Protein AF-V5TWA6-F1 (afdb_monomer_lite)

Structure (mmCIF, N/CA/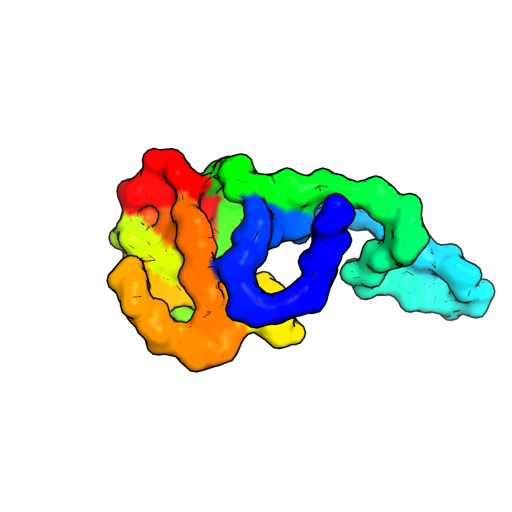C/O backbone):
data_AF-V5TWA6-F1
#
_entry.id   AF-V5TWA6-F1
#
loop_
_atom_site.group_PDB
_atom_site.id
_atom_site.type_symbol
_atom_site.label_atom_id
_atom_site.label_alt_id
_atom_site.label_comp_id
_atom_site.label_asym_id
_atom_site.label_entity_id
_atom_site.label_seq_id
_atom_site.pdbx_PDB_ins_code
_atom_site.Cartn_x
_atom_site.Cartn_y
_atom_site.Cartn_z
_atom_site.occupancy
_atom_site.B_iso_or_equiv
_atom_site.auth_seq_id
_atom_site.auth_comp_id
_atom_site.auth_asym_id
_atom_site.auth_atom_id
_atom_site.pdbx_PDB_model_num
ATOM 1 N N . MET A 1 1 ? 17.592 6.807 -2.568 1.00 56.91 1 MET A N 1
ATOM 2 C CA . MET A 1 1 ? 17.386 5.703 -3.528 1.00 56.91 1 MET A CA 1
ATOM 3 C C . MET A 1 1 ? 16.268 4.837 -2.976 1.00 56.91 1 MET A C 1
ATOM 5 O O . MET A 1 1 ? 16.376 4.457 -1.817 1.00 56.91 1 MET A O 1
ATOM 9 N N . ALA A 1 2 ? 15.192 4.590 -3.722 1.00 62.00 2 ALA A N 1
ATOM 10 C CA . ALA A 1 2 ? 14.160 3.642 -3.300 1.00 62.00 2 ALA A CA 1
ATOM 11 C C . ALA A 1 2 ? 14.579 2.227 -3.731 1.00 62.00 2 ALA A C 1
ATOM 13 O O . ALA A 1 2 ? 15.057 2.055 -4.850 1.00 62.00 2 ALA A O 1
ATOM 14 N N . THR A 1 3 ? 14.438 1.238 -2.848 1.00 76.12 3 THR A N 1
ATOM 15 C CA . THR A 1 3 ? 14.683 -0.180 -3.151 1.00 76.12 3 THR A CA 1
ATOM 16 C C . THR A 1 3 ? 13.363 -0.943 -3.086 1.00 76.12 3 THR A C 1
ATOM 18 O O . THR A 1 3 ? 12.530 -0.655 -2.228 1.00 76.12 3 THR A O 1
ATOM 21 N N . ASN A 1 4 ? 13.157 -1.895 -3.998 1.00 73.81 4 ASN A N 1
ATOM 22 C CA . ASN A 1 4 ? 12.002 -2.797 -3.985 1.00 73.81 4 ASN A CA 1
ATOM 23 C C . ASN A 1 4 ? 12.263 -4.073 -3.162 1.00 73.81 4 ASN A C 1
ATOM 25 O O . ASN A 1 4 ? 11.443 -4.986 -3.170 1.00 73.81 4 ASN A O 1
ATOM 29 N N . THR A 1 5 ? 13.397 -4.139 -2.461 1.00 79.88 5 THR A N 1
ATOM 30 C CA . THR A 1 5 ? 13.772 -5.243 -1.573 1.00 79.88 5 THR A CA 1
ATOM 31 C C . THR A 1 5 ? 13.931 -4.746 -0.140 1.00 79.88 5 THR A C 1
ATOM 33 O O . THR A 1 5 ? 14.440 -3.649 0.080 1.00 79.88 5 THR A O 1
ATOM 36 N N . GLY A 1 6 ? 13.558 -5.562 0.842 1.00 82.00 6 GLY A N 1
ATOM 37 C CA . GLY A 1 6 ? 13.711 -5.249 2.262 1.00 82.00 6 GLY A CA 1
ATOM 38 C C . GLY A 1 6 ? 12.665 -5.966 3.110 1.00 82.00 6 GLY A C 1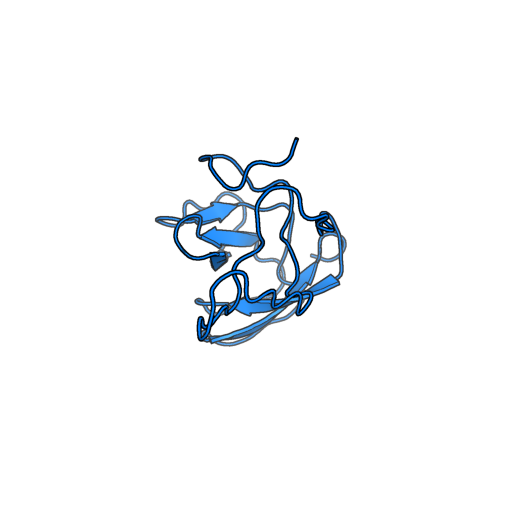
ATOM 39 O O . GLY A 1 6 ? 11.779 -6.624 2.575 1.00 82.00 6 GLY A O 1
ATOM 40 N N . THR A 1 7 ? 12.780 -5.850 4.433 1.00 84.25 7 THR A N 1
ATOM 41 C CA . THR A 1 7 ? 11.865 -6.486 5.405 1.00 84.25 7 THR A CA 1
ATOM 42 C C . THR A 1 7 ? 11.110 -5.481 6.280 1.00 84.25 7 THR A C 1
ATOM 44 O O . THR A 1 7 ? 10.251 -5.874 7.064 1.00 84.25 7 THR A O 1
ATOM 47 N N . GLY A 1 8 ? 11.433 -4.189 6.169 1.00 85.81 8 GLY A N 1
ATOM 48 C CA . GLY A 1 8 ? 10.795 -3.112 6.926 1.00 85.81 8 GLY A CA 1
ATOM 49 C C . GLY A 1 8 ? 9.480 -2.630 6.314 1.00 85.81 8 GLY A C 1
ATOM 50 O O . GLY A 1 8 ? 9.081 -3.058 5.230 1.00 85.81 8 GLY A O 1
ATOM 51 N N . ALA A 1 9 ? 8.822 -1.697 7.008 1.00 85.62 9 ALA A N 1
ATOM 52 C CA . ALA A 1 9 ? 7.627 -1.037 6.495 1.00 85.62 9 ALA A CA 1
ATOM 53 C C . ALA A 1 9 ? 7.952 -0.306 5.177 1.00 85.62 9 ALA A C 1
ATOM 55 O O . ALA A 1 9 ? 8.890 0.501 5.151 1.00 85.62 9 ALA A O 1
ATOM 56 N N . PRO A 1 10 ? 7.199 -0.556 4.089 1.00 87.50 10 PRO A N 1
ATOM 57 C CA . PRO A 1 10 ? 7.388 0.167 2.841 1.00 87.50 10 PRO A CA 1
ATOM 58 C C . PRO A 1 10 ? 7.222 1.673 3.052 1.00 87.50 10 PRO A C 1
ATOM 60 O O . PRO A 1 10 ? 6.282 2.116 3.711 1.00 87.50 10 PRO A O 1
ATOM 63 N N . SER A 1 11 ? 8.104 2.474 2.450 1.00 87.94 11 SER A N 1
ATOM 64 C CA . SER A 1 11 ? 7.977 3.940 2.483 1.00 87.94 11 SER A CA 1
ATOM 65 C C . SER A 1 11 ? 6.785 4.454 1.668 1.00 87.94 11 SER A C 1
ATOM 67 O O . SER A 1 11 ? 6.377 5.596 1.832 1.00 87.94 11 SER A O 1
ATOM 69 N N . GLY A 1 12 ? 6.244 3.630 0.775 1.00 88.25 12 GLY A N 1
ATOM 70 C CA . GLY A 1 12 ? 5.107 3.941 -0.077 1.00 88.25 12 GLY A CA 1
ATOM 71 C C . GLY A 1 12 ? 4.883 2.820 -1.083 1.00 88.25 12 GLY A C 1
ATOM 72 O O . GLY A 1 12 ? 5.528 1.772 -1.010 1.00 88.25 12 GLY A O 1
ATOM 73 N N . PHE A 1 13 ? 3.993 3.054 -2.037 1.00 88.50 13 PHE A N 1
ATOM 74 C CA . PHE A 1 13 ? 3.758 2.140 -3.151 1.00 88.50 13 PHE A CA 1
ATOM 75 C C . PHE A 1 13 ? 3.832 2.886 -4.480 1.00 88.50 13 PHE A C 1
ATOM 77 O O . PHE A 1 13 ? 3.700 4.108 -4.540 1.00 88.50 13 PHE A O 1
ATOM 84 N N . VAL A 1 14 ? 4.064 2.143 -5.554 1.00 87.31 14 VAL A N 1
ATOM 85 C CA . VAL A 1 14 ? 4.064 2.685 -6.913 1.00 87.31 14 VAL A CA 1
ATOM 86 C C . VAL A 1 14 ? 2.704 2.386 -7.524 1.00 87.31 14 VAL A C 1
ATOM 88 O O . VAL A 1 14 ? 2.233 1.249 -7.473 1.00 87.31 14 VAL A O 1
ATOM 91 N N . HIS A 1 15 ? 2.043 3.407 -8.071 1.00 84.94 15 HIS A N 1
ATOM 92 C CA . HIS A 1 15 ? 0.814 3.178 -8.824 1.00 84.94 15 HIS A CA 1
ATOM 93 C C . HIS A 1 15 ? 1.122 2.491 -10.156 1.00 84.94 15 HIS A C 1
ATOM 95 O O . HIS A 1 15 ? 2.256 2.490 -10.634 1.00 84.94 15 HIS A O 1
ATOM 101 N N . ARG A 1 16 ? 0.118 1.907 -10.801 1.00 78.19 16 ARG A N 1
ATOM 102 C CA . ARG A 1 16 ? 0.315 1.383 -12.153 1.00 78.19 16 ARG A CA 1
ATOM 103 C C . ARG A 1 16 ? 0.271 2.544 -13.151 1.00 78.19 16 ARG A C 1
ATOM 105 O O . ARG A 1 16 ? -0.814 2.972 -13.520 1.00 78.19 16 ARG A O 1
ATOM 112 N N . ASP A 1 17 ? 1.443 3.007 -13.590 1.00 72.06 17 ASP A N 1
ATOM 113 C CA . ASP A 1 17 ? 1.592 4.155 -14.509 1.00 72.06 17 ASP A CA 1
ATOM 114 C C . ASP A 1 17 ? 1.437 3.795 -16.002 1.00 72.06 17 ASP A C 1
ATOM 116 O O . ASP A 1 17 ? 1.420 4.661 -16.864 1.00 72.06 17 ASP A O 1
ATOM 120 N N . GLY A 1 18 ? 1.322 2.506 -16.346 1.00 67.06 18 GLY A N 1
ATOM 121 C CA . GLY A 1 18 ? 1.116 2.086 -17.741 1.00 67.06 18 GLY A CA 1
ATOM 122 C C . GLY A 1 18 ? 2.340 2.249 -18.656 1.00 67.06 18 GLY A C 1
ATOM 123 O O . GLY A 1 18 ? 2.198 2.180 -19.873 1.00 67.06 18 GLY A O 1
ATOM 124 N N . GLN A 1 19 ? 3.538 2.405 -18.089 1.00 64.50 19 GLN A N 1
ATOM 125 C CA . GLN A 1 19 ? 4.814 2.479 -18.812 1.00 64.50 19 GLN A CA 1
ATOM 126 C C . GLN A 1 19 ? 5.244 1.096 -19.333 1.00 64.50 19 GLN A C 1
ATOM 128 O O . GLN A 1 19 ? 6.216 0.504 -18.862 1.00 64.50 19 GLN A O 1
ATOM 133 N N . ALA A 1 20 ? 4.493 0.534 -20.280 1.00 63.91 20 ALA A N 1
ATOM 134 C CA . ALA A 1 20 ? 4.888 -0.693 -20.961 1.00 63.91 20 ALA A CA 1
ATOM 135 C C . ALA A 1 20 ? 5.973 -0.366 -21.996 1.00 63.91 20 ALA A C 1
ATOM 137 O O . ALA A 1 20 ? 5.696 0.203 -23.049 1.00 63.91 20 ALA A O 1
ATOM 138 N N . VAL A 1 21 ? 7.220 -0.729 -21.694 1.00 70.50 21 VAL A N 1
ATOM 139 C CA . VAL A 1 21 ? 8.337 -0.650 -22.643 1.00 70.50 21 VAL A CA 1
ATOM 140 C C . VAL A 1 21 ? 8.727 -2.067 -23.042 1.00 70.50 21 VAL A C 1
ATOM 142 O O . VAL A 1 21 ? 9.126 -2.865 -22.193 1.00 70.50 21 VAL A O 1
ATOM 145 N N . ILE A 1 22 ? 8.604 -2.372 -24.334 1.00 72.44 22 ILE A N 1
ATOM 146 C CA . ILE A 1 22 ? 9.099 -3.612 -24.937 1.00 72.44 22 ILE A CA 1
ATOM 147 C C . ILE A 1 22 ? 10.550 -3.360 -25.356 1.00 72.44 22 ILE A C 1
ATOM 149 O O . ILE A 1 22 ? 10.808 -2.580 -26.269 1.00 72.44 22 ILE A O 1
ATOM 153 N N . THR A 1 23 ? 11.500 -3.973 -24.653 1.00 74.19 23 THR A N 1
ATOM 154 C CA . THR A 1 23 ? 12.941 -3.821 -24.922 1.00 74.19 23 THR A CA 1
ATOM 155 C C . THR A 1 23 ? 13.501 -4.913 -25.835 1.00 74.19 23 THR A C 1
ATOM 157 O O . THR A 1 23 ? 14.596 -4.755 -26.363 1.00 74.19 23 THR A O 1
ATOM 160 N N . GLU A 1 24 ? 12.759 -6.004 -26.036 1.00 78.38 24 GLU A N 1
ATOM 161 C CA . GLU A 1 24 ? 13.154 -7.154 -26.856 1.00 78.38 24 GLU A CA 1
ATOM 162 C C . GLU A 1 24 ? 12.311 -7.240 -28.133 1.00 78.38 24 GLU A C 1
ATOM 164 O O . GLU A 1 24 ? 11.104 -6.993 -28.120 1.00 78.38 24 GLU A O 1
ATOM 169 N N . TRP A 1 25 ? 12.934 -7.617 -29.251 1.00 66.81 25 TRP A N 1
ATOM 170 C CA . TRP A 1 25 ? 12.227 -7.813 -30.516 1.00 66.81 25 TRP A CA 1
ATOM 171 C C . TRP A 1 25 ? 11.195 -8.945 -30.389 1.00 66.81 25 TRP A C 1
ATOM 173 O O . TRP A 1 25 ? 11.556 -10.062 -30.032 1.00 66.81 25 TRP A O 1
ATOM 183 N N . LEU A 1 26 ? 9.920 -8.648 -30.680 1.00 75.31 26 LEU A N 1
ATOM 184 C CA . LEU A 1 26 ? 8.761 -9.534 -30.446 1.00 75.31 26 LEU A CA 1
ATOM 185 C C . LEU A 1 26 ? 8.531 -9.929 -28.970 1.00 75.31 26 LEU A C 1
ATOM 187 O O . LEU A 1 26 ? 7.793 -10.874 -28.694 1.00 75.31 26 LEU A O 1
ATOM 191 N N . GLY A 1 27 ? 9.129 -9.207 -28.018 1.00 69.44 27 GLY A N 1
ATOM 192 C CA . GLY A 1 27 ? 8.907 -9.422 -26.590 1.00 69.44 27 GLY A CA 1
ATOM 193 C C . GLY A 1 27 ? 7.546 -8.909 -26.109 1.00 69.44 27 GLY A C 1
ATOM 194 O O . GLY A 1 27 ? 6.927 -8.038 -26.721 1.00 69.44 27 GLY A O 1
ATOM 195 N N . ALA A 1 28 ? 7.095 -9.417 -24.963 1.00 63.16 28 ALA A N 1
ATOM 196 C CA . ALA A 1 28 ? 5.953 -8.883 -24.227 1.00 63.16 28 ALA A CA 1
ATOM 197 C C . ALA A 1 28 ? 6.441 -8.327 -22.887 1.00 63.16 28 ALA A C 1
ATOM 199 O O . ALA A 1 28 ? 7.183 -8.988 -22.166 1.00 63.16 28 ALA A O 1
ATOM 200 N N . SER A 1 29 ? 6.007 -7.118 -22.539 1.00 60.78 29 SER A N 1
ATOM 201 C CA . SER A 1 29 ? 6.285 -6.510 -21.239 1.00 60.78 29 SER A CA 1
ATOM 202 C C . SER A 1 29 ? 4.962 -6.166 -20.575 1.00 60.78 29 SER A C 1
ATOM 204 O O . SER A 1 29 ? 4.129 -5.474 -21.160 1.00 60.78 29 SER A O 1
ATOM 206 N N . SER A 1 30 ? 4.745 -6.681 -19.368 1.00 62.38 30 SER A N 1
ATOM 207 C CA . SER A 1 30 ? 3.566 -6.375 -18.562 1.00 62.38 30 SER A CA 1
ATOM 208 C C . SER A 1 30 ? 4.004 -6.114 -17.127 1.00 62.38 30 SER A C 1
ATOM 210 O O . SER A 1 30 ? 4.660 -6.954 -16.519 1.00 62.38 30 SER A O 1
ATOM 212 N N . ASN A 1 31 ? 3.662 -4.934 -16.600 1.00 69.81 31 ASN A N 1
ATOM 213 C CA . ASN A 1 31 ? 3.903 -4.501 -15.215 1.00 69.81 31 ASN A CA 1
ATOM 214 C C . ASN A 1 31 ? 5.368 -4.507 -14.709 1.00 69.81 31 ASN A C 1
ATOM 216 O O . ASN A 1 31 ? 5.580 -4.345 -13.508 1.00 69.81 31 ASN A O 1
ATOM 220 N N . VAL A 1 32 ? 6.382 -4.628 -15.576 1.00 76.12 32 VAL A N 1
ATOM 221 C CA . VAL A 1 32 ? 7.798 -4.510 -15.176 1.00 76.12 32 VAL A CA 1
ATOM 222 C C . VAL A 1 32 ? 8.310 -3.098 -15.444 1.00 76.12 32 VAL A C 1
ATOM 224 O O . VAL A 1 32 ? 8.376 -2.654 -16.590 1.00 76.12 32 VAL A O 1
ATOM 227 N N . ILE A 1 33 ? 8.716 -2.404 -14.381 1.00 77.62 33 ILE A N 1
ATOM 228 C CA . ILE A 1 33 ? 9.403 -1.115 -14.475 1.00 77.62 33 ILE A CA 1
ATOM 229 C C . ILE A 1 33 ? 10.893 -1.387 -14.693 1.00 77.62 33 ILE A C 1
ATOM 231 O O . ILE A 1 33 ? 11.542 -2.028 -13.868 1.00 77.62 33 ILE A O 1
ATOM 235 N N . GLN A 1 34 ? 11.428 -0.910 -15.816 1.00 77.81 34 GLN A N 1
ATOM 236 C CA . GLN A 1 34 ? 12.835 -1.095 -16.171 1.00 77.81 34 GLN A CA 1
ATOM 237 C C . GLN A 1 34 ? 13.759 -0.294 -15.244 1.00 77.81 34 GLN A C 1
ATOM 239 O O . GLN A 1 34 ? 13.408 0.794 -14.778 1.00 77.81 34 GLN A O 1
ATOM 244 N N . VAL A 1 35 ? 14.972 -0.804 -15.016 1.00 77.31 35 VAL A N 1
ATOM 245 C CA . VAL A 1 35 ? 15.996 -0.097 -14.233 1.00 77.31 35 VAL A CA 1
ATOM 246 C C . VAL A 1 35 ? 16.289 1.270 -14.858 1.00 77.31 35 VAL A C 1
ATOM 248 O O . VAL A 1 35 ? 16.413 1.403 -16.074 1.00 77.31 35 VAL A O 1
ATOM 251 N N . GLY A 1 36 ? 16.399 2.295 -14.011 1.00 78.62 36 GLY A N 1
ATOM 252 C CA . GLY A 1 36 ? 16.701 3.664 -14.435 1.00 78.62 36 GLY A CA 1
ATOM 253 C C . GLY A 1 36 ? 15.503 4.451 -14.971 1.00 78.62 36 GLY A C 1
ATOM 254 O O . GLY A 1 36 ? 15.695 5.580 -15.410 1.00 78.62 36 GLY A O 1
ATOM 255 N N . ARG A 1 37 ? 14.285 3.894 -14.936 1.00 77.81 37 ARG A N 1
ATOM 256 C CA . ARG A 1 37 ? 13.052 4.656 -15.182 1.00 77.81 37 ARG A CA 1
ATOM 257 C C . ARG A 1 37 ? 12.642 5.450 -13.949 1.00 77.81 37 ARG A C 1
ATOM 259 O O . ARG A 1 37 ? 12.758 4.966 -12.821 1.00 77.81 37 ARG A O 1
ATOM 266 N N . GLU A 1 38 ? 12.135 6.653 -14.175 1.00 81.19 38 GLU A N 1
ATOM 267 C CA . GLU A 1 38 ? 11.486 7.442 -13.142 1.00 81.19 38 GLU A CA 1
ATOM 268 C C . GLU A 1 38 ? 10.219 6.751 -12.620 1.00 81.19 38 GLU A C 1
ATOM 270 O O . GLU A 1 38 ? 9.461 6.131 -13.365 1.00 81.19 38 GLU A O 1
ATOM 275 N N . VAL A 1 39 ? 9.995 6.857 -11.309 1.00 80.94 39 VAL A N 1
ATOM 276 C CA . VAL A 1 39 ? 8.783 6.373 -10.645 1.00 80.94 39 VAL A CA 1
ATOM 277 C C . VAL A 1 39 ? 8.319 7.396 -9.622 1.00 80.94 39 VAL A C 1
ATOM 279 O O . VAL A 1 39 ? 9.127 7.985 -8.900 1.00 80.94 39 VAL A O 1
ATOM 282 N N . THR A 1 40 ? 7.008 7.588 -9.528 1.00 85.62 40 THR A N 1
ATOM 283 C CA . THR A 1 40 ? 6.400 8.368 -8.449 1.00 85.62 40 THR A CA 1
ATOM 284 C C . THR A 1 40 ? 6.009 7.436 -7.312 1.00 85.62 40 THR A C 1
ATOM 286 O O . THR A 1 40 ? 5.253 6.483 -7.501 1.00 85.62 40 THR A O 1
ATOM 289 N N . LEU A 1 41 ? 6.533 7.715 -6.119 1.00 87.62 41 LEU A N 1
ATOM 290 C CA . LEU A 1 41 ? 6.202 6.977 -4.907 1.00 87.62 41 LEU A CA 1
ATOM 291 C C . LEU A 1 41 ? 5.005 7.634 -4.207 1.00 87.62 41 LEU A C 1
ATOM 293 O O . LEU A 1 41 ? 5.072 8.800 -3.816 1.00 87.62 41 LEU A O 1
ATOM 297 N N . MET A 1 42 ? 3.941 6.868 -3.991 1.00 89.56 42 MET A N 1
ATOM 298 C CA . MET A 1 42 ? 2.775 7.291 -3.220 1.00 89.56 42 MET A CA 1
ATOM 299 C C . MET A 1 42 ? 3.018 7.014 -1.734 1.00 89.56 42 MET A C 1
ATOM 301 O O . MET A 1 42 ? 2.947 5.869 -1.286 1.00 89.56 42 MET A O 1
ATOM 305 N N . VAL A 1 43 ? 3.347 8.066 -0.980 1.00 90.38 43 VAL A N 1
ATOM 306 C CA . VAL A 1 43 ? 3.719 7.986 0.450 1.00 90.38 43 VAL A CA 1
ATOM 307 C C . VAL A 1 43 ? 2.539 8.285 1.377 1.00 90.38 43 VAL A C 1
ATOM 309 O O . VAL A 1 43 ? 2.408 7.680 2.437 1.00 90.38 43 VAL A O 1
ATOM 312 N N . ALA A 1 44 ? 1.675 9.219 0.979 1.00 91.12 44 ALA A N 1
ATOM 313 C CA . ALA A 1 44 ? 0.501 9.648 1.731 1.00 91.12 44 ALA A CA 1
ATOM 314 C C . ALA A 1 44 ? -0.628 9.994 0.757 1.00 91.12 44 ALA A C 1
ATOM 316 O O . ALA A 1 44 ? -0.364 10.445 -0.359 1.00 91.12 44 ALA A O 1
ATOM 317 N N . GLY A 1 45 ? -1.874 9.741 1.144 1.00 91.81 45 GLY A N 1
ATOM 318 C CA . GLY A 1 45 ? -2.977 9.775 0.190 1.00 91.81 45 GLY A CA 1
ATOM 319 C C . GLY A 1 45 ? -4.252 9.105 0.668 1.00 91.81 45 GLY A C 1
ATOM 320 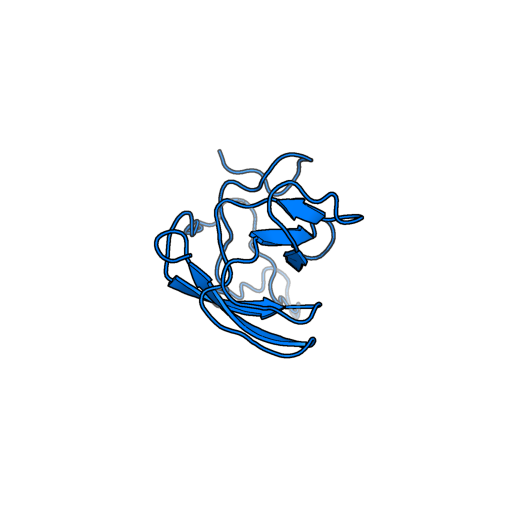O O . GLY A 1 45 ? -4.247 8.363 1.651 1.00 91.81 45 GLY A O 1
ATOM 321 N N . ASP A 1 46 ? -5.311 9.350 -0.100 1.00 93.38 46 ASP A N 1
ATOM 322 C CA . ASP A 1 46 ? -6.547 8.583 -0.108 1.00 93.38 46 ASP A CA 1
ATOM 323 C C . ASP A 1 46 ? -6.584 7.797 -1.419 1.00 93.38 46 ASP A C 1
ATOM 325 O O . ASP A 1 46 ? -6.599 8.392 -2.497 1.00 93.38 46 ASP A O 1
ATOM 329 N N . PHE A 1 47 ? -6.606 6.470 -1.340 1.00 93.25 47 PHE A N 1
ATOM 330 C CA . PHE A 1 47 ? -6.568 5.609 -2.521 1.00 93.25 47 PHE A CA 1
ATOM 331 C C . PHE A 1 47 ? -7.575 4.474 -2.415 1.00 93.25 47 PHE A C 1
ATOM 333 O O . PHE A 1 47 ? -7.961 4.072 -1.322 1.00 93.25 47 PHE A O 1
ATOM 340 N N . TRP A 1 48 ? -7.969 3.919 -3.556 1.00 93.69 48 TRP A N 1
ATOM 341 C CA . TRP A 1 48 ? -8.673 2.642 -3.602 1.00 93.69 48 TRP A CA 1
ATOM 342 C C . TRP A 1 48 ? -7.663 1.518 -3.785 1.00 93.69 48 TRP A C 1
ATOM 344 O O . TRP A 1 48 ? -6.863 1.549 -4.719 1.00 93.69 48 TRP A O 1
ATOM 354 N N . ALA A 1 49 ? -7.715 0.518 -2.912 1.00 93.12 49 ALA A N 1
ATOM 355 C CA . ALA A 1 49 ? -6.861 -0.657 -2.983 1.00 93.12 49 ALA A CA 1
ATOM 356 C C . ALA A 1 49 ? -7.695 -1.929 -2.822 1.00 93.12 49 ALA A C 1
ATOM 358 O O . ALA A 1 49 ? -8.699 -1.936 -2.115 1.00 93.12 49 ALA A O 1
ATOM 359 N N . ARG A 1 50 ? -7.288 -3.014 -3.484 1.00 94.56 50 ARG A N 1
ATOM 360 C CA . ARG A 1 50 ? -7.941 -4.318 -3.338 1.00 94.56 50 ARG A CA 1
ATOM 361 C C . ARG A 1 50 ? -7.328 -5.064 -2.161 1.00 94.56 50 ARG A C 1
ATOM 363 O O . ARG A 1 50 ? -6.117 -5.266 -2.154 1.00 94.56 50 ARG A O 1
ATOM 370 N N . THR A 1 51 ? -8.147 -5.487 -1.205 1.00 94.88 51 THR A N 1
ATOM 371 C CA . THR A 1 51 ? -7.682 -6.199 -0.004 1.00 94.88 51 THR A CA 1
ATOM 372 C C . THR A 1 51 ? -7.925 -7.699 -0.091 1.00 94.88 51 THR A C 1
ATOM 374 O O . THR A 1 51 ? -8.959 -8.138 -0.579 1.00 94.88 51 THR A O 1
ATOM 377 N N . ALA A 1 52 ? -6.975 -8.504 0.389 1.00 94.38 52 ALA A N 1
ATOM 378 C CA . ALA A 1 52 ? -7.105 -9.960 0.465 1.00 94.38 52 ALA A CA 1
ATOM 379 C C . ALA A 1 52 ? -7.942 -10.429 1.672 1.00 94.38 52 ALA A C 1
ATOM 381 O O . ALA A 1 52 ? -8.358 -11.583 1.726 1.00 94.38 52 ALA A O 1
ATOM 382 N N . THR A 1 53 ? -8.191 -9.548 2.641 1.00 94.56 53 THR A N 1
ATOM 383 C CA . THR A 1 53 ? -8.992 -9.811 3.847 1.00 94.56 53 THR A CA 1
ATOM 384 C C . THR A 1 53 ? -10.139 -8.815 3.950 1.00 94.56 53 THR A C 1
ATOM 386 O O . THR A 1 53 ? -10.031 -7.701 3.437 1.00 94.56 53 THR A O 1
ATOM 389 N N . ALA A 1 54 ? -11.221 -9.192 4.635 1.00 94.69 54 ALA A N 1
ATOM 390 C CA . ALA A 1 54 ? -12.311 -8.266 4.925 1.00 94.69 54 ALA A CA 1
ATOM 391 C C . ALA A 1 54 ? -11.793 -7.070 5.737 1.00 94.69 54 ALA A C 1
ATOM 393 O O . ALA A 1 54 ? -11.037 -7.237 6.700 1.00 94.69 54 ALA A O 1
ATOM 394 N N . ALA A 1 55 ? -12.185 -5.866 5.335 1.00 95.00 55 ALA A N 1
ATOM 395 C CA . ALA A 1 55 ? -11.768 -4.632 5.975 1.00 95.00 55 ALA A CA 1
ATOM 396 C C . ALA A 1 55 ? -12.916 -4.042 6.789 1.00 95.00 55 ALA A C 1
ATOM 398 O O . ALA A 1 55 ? -14.041 -3.916 6.309 1.00 95.00 55 ALA A O 1
ATOM 399 N N . THR A 1 56 ? -12.609 -3.604 8.005 1.00 94.75 56 THR A N 1
ATOM 400 C CA . THR A 1 56 ? -13.461 -2.689 8.766 1.00 94.75 56 THR A CA 1
ATOM 401 C C . THR A 1 56 ? -12.763 -1.347 8.894 1.00 94.75 56 THR A C 1
ATOM 403 O O . THR A 1 56 ? -11.540 -1.284 9.049 1.00 94.75 56 THR A O 1
ATOM 406 N N . ARG A 1 57 ? -13.538 -0.262 8.891 1.00 93.62 57 ARG A N 1
ATOM 407 C CA . ARG A 1 57 ? -12.987 1.083 9.063 1.00 93.62 57 ARG A CA 1
ATOM 408 C C . ARG A 1 57 ? -12.155 1.184 10.354 1.00 93.62 57 ARG A C 1
ATOM 410 O O . ARG A 1 57 ? -12.542 0.637 11.385 1.00 93.62 57 ARG A O 1
ATOM 417 N N . GLY A 1 58 ? -11.010 1.859 10.280 1.00 92.31 58 GLY A N 1
ATOM 418 C CA . GLY A 1 58 ? -10.067 2.041 11.386 1.00 92.31 58 GLY A CA 1
ATOM 419 C C . GLY A 1 58 ? -9.003 0.951 11.517 1.00 92.31 58 GLY A C 1
ATOM 420 O O . GLY A 1 58 ? -8.050 1.127 12.278 1.00 92.31 58 GLY A O 1
ATOM 421 N N . GLN A 1 59 ? -9.111 -0.153 10.771 1.00 95.25 59 GLN A N 1
ATOM 422 C CA . GLN A 1 59 ? -8.049 -1.159 10.712 1.00 95.25 59 GLN A CA 1
ATOM 423 C C . GLN A 1 59 ? -6.790 -0.618 10.036 1.00 95.25 59 GLN A C 1
ATOM 425 O O . GLN A 1 59 ? -6.838 0.285 9.200 1.00 95.25 59 GLN A O 1
ATOM 430 N N . LYS A 1 60 ? -5.653 -1.216 10.380 1.00 95.19 60 LYS A N 1
ATOM 431 C CA . LYS A 1 60 ? -4.384 -0.983 9.705 1.00 95.19 60 LYS A CA 1
ATOM 432 C C . LYS A 1 60 ? -4.297 -1.755 8.404 1.00 95.19 60 LYS A C 1
ATOM 434 O O . LYS A 1 60 ? -4.788 -2.879 8.303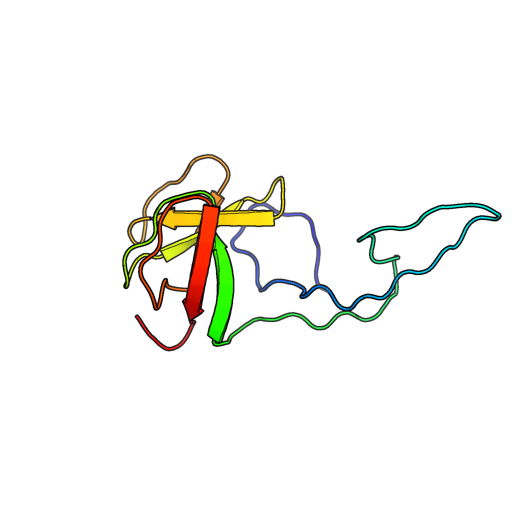 1.00 95.19 60 LYS A O 1
ATOM 439 N N . ILE A 1 61 ? -3.634 -1.137 7.431 1.00 95.38 61 ILE A N 1
ATOM 440 C CA . ILE A 1 61 ? -3.276 -1.771 6.168 1.00 95.38 61 ILE A CA 1
ATOM 441 C C . ILE A 1 61 ? -1.879 -2.370 6.301 1.00 95.38 61 ILE A C 1
ATOM 443 O O . ILE A 1 61 ? -0.928 -1.686 6.686 1.00 95.38 61 ILE A O 1
ATOM 447 N N . PHE A 1 62 ? -1.763 -3.642 5.949 1.00 95.56 62 PHE A N 1
ATOM 448 C CA . PHE A 1 62 ? -0.531 -4.411 5.940 1.00 95.56 62 PHE A CA 1
ATOM 449 C C . PHE A 1 62 ? -0.156 -4.744 4.501 1.00 95.56 62 PHE A C 1
ATOM 451 O O . PHE A 1 62 ? -0.988 -5.250 3.751 1.00 95.56 62 PHE A O 1
ATOM 458 N N . ALA A 1 63 ? 1.090 -4.484 4.118 1.00 93.81 63 ALA A N 1
ATOM 459 C CA . ALA A 1 63 ? 1.607 -4.806 2.794 1.00 93.81 63 ALA A CA 1
ATOM 460 C C . ALA A 1 63 ? 2.278 -6.181 2.807 1.00 93.81 63 ALA A C 1
ATOM 462 O O . ALA A 1 63 ? 3.163 -6.433 3.628 1.00 93.81 63 ALA A O 1
ATOM 463 N N . VAL A 1 64 ? 1.880 -7.063 1.893 1.00 93.25 64 VAL A N 1
ATOM 464 C CA . VAL A 1 64 ? 2.545 -8.347 1.670 1.00 93.25 64 VAL A CA 1
ATOM 465 C C . VAL A 1 64 ? 3.778 -8.106 0.804 1.00 93.25 64 VAL A C 1
ATOM 467 O O . VAL A 1 64 ? 3.672 -7.717 -0.355 1.00 93.25 64 VAL A O 1
ATOM 470 N N . LEU A 1 65 ? 4.966 -8.337 1.363 1.00 88.12 65 LEU A N 1
ATOM 471 C CA . LEU A 1 65 ? 6.230 -8.021 0.682 1.00 88.12 65 LEU A CA 1
ATOM 472 C C . LEU A 1 65 ? 6.533 -8.954 -0.502 1.00 88.12 65 LEU A C 1
ATOM 474 O O . LEU A 1 65 ? 7.321 -8.599 -1.371 1.00 88.12 65 LEU A O 1
ATOM 478 N N . ALA A 1 66 ? 5.924 -10.142 -0.526 1.00 87.88 66 ALA A N 1
ATOM 479 C CA . ALA A 1 66 ? 6.164 -11.146 -1.559 1.00 87.88 66 ALA A CA 1
ATOM 480 C C . ALA A 1 66 ? 5.435 -10.849 -2.881 1.00 87.88 66 ALA A C 1
ATOM 482 O O . ALA A 1 66 ? 5.968 -11.160 -3.943 1.00 87.88 66 ALA A O 1
ATOM 483 N N . ASP A 1 67 ? 4.229 -10.273 -2.825 1.00 86.69 67 ASP A N 1
ATOM 484 C CA . ASP A 1 67 ? 3.356 -10.106 -3.997 1.00 86.69 67 ASP A CA 1
ATOM 485 C C . ASP A 1 67 ? 2.741 -8.700 -4.144 1.00 86.69 67 ASP A C 1
ATOM 487 O O . ASP A 1 67 ? 2.101 -8.410 -5.153 1.00 86.69 67 ASP A O 1
ATOM 491 N N . GLY A 1 68 ? 2.942 -7.807 -3.168 1.00 87.38 68 GLY A N 1
ATOM 492 C CA . GLY A 1 68 ? 2.405 -6.447 -3.186 1.00 87.38 68 GLY A CA 1
ATOM 493 C C . GLY A 1 68 ? 0.902 -6.346 -2.905 1.00 87.38 68 GLY A C 1
ATOM 494 O O . GLY A 1 68 ? 0.342 -5.253 -3.002 1.00 87.38 68 GLY A O 1
ATOM 495 N N . THR A 1 69 ? 0.233 -7.445 -2.546 1.00 91.94 69 THR A N 1
ATOM 496 C CA . THR A 1 69 ? -1.154 -7.403 -2.072 1.00 91.94 69 THR A CA 1
ATOM 497 C C . THR A 1 69 ? -1.239 -6.743 -0.699 1.00 91.94 69 THR A C 1
ATOM 499 O O . THR A 1 69 ? -0.253 -6.649 0.039 1.00 91.94 69 THR A O 1
ATOM 502 N N . ILE A 1 70 ? -2.434 -6.275 -0.334 1.00 94.50 70 ILE A N 1
ATOM 503 C CA . ILE A 1 70 ? -2.676 -5.739 1.005 1.00 94.50 70 ILE A CA 1
ATOM 504 C C . ILE A 1 70 ? -3.606 -6.643 1.805 1.00 94.50 70 ILE A C 1
ATOM 506 O O . ILE A 1 70 ? -4.522 -7.273 1.271 1.00 94.50 70 ILE A O 1
ATOM 510 N N . LYS A 1 71 ? -3.368 -6.672 3.111 1.00 95.56 71 LYS A N 1
ATOM 511 C CA . LYS A 1 71 ? -4.234 -7.266 4.128 1.00 95.56 71 LYS A CA 1
ATOM 512 C C . LYS A 1 71 ? -4.624 -6.190 5.133 1.00 95.56 71 LYS A C 1
ATOM 514 O O . LYS A 1 71 ? -3.985 -5.144 5.229 1.00 95.56 71 LYS A O 1
ATOM 519 N N . THR A 1 72 ? -5.656 -6.462 5.905 1.00 95.62 72 THR A N 1
ATOM 520 C CA . THR A 1 72 ? -6.172 -5.595 6.961 1.00 95.62 72 THR A CA 1
ATOM 521 C C . THR A 1 72 ? -6.088 -6.298 8.310 1.00 95.62 72 THR A C 1
ATOM 523 O O . THR A 1 72 ? -6.183 -7.523 8.400 1.00 95.62 72 THR A O 1
ATOM 526 N N . GLY A 1 73 ? -5.892 -5.527 9.377 1.00 94.19 73 GLY A N 1
ATOM 527 C CA . GLY A 1 73 ? -5.867 -6.055 10.739 1.00 94.19 73 GLY A CA 1
ATOM 528 C C . GLY A 1 73 ? -5.892 -4.963 11.799 1.00 94.19 73 GLY A C 1
ATOM 529 O O . GLY A 1 73 ? -5.910 -3.772 11.489 1.00 94.19 73 GLY A O 1
ATOM 530 N N . ALA A 1 74 ? -5.906 -5.361 13.071 1.00 93.88 74 ALA A N 1
ATOM 531 C CA . ALA A 1 74 ? -5.776 -4.411 14.172 1.00 93.88 74 ALA A CA 1
ATOM 532 C C . ALA A 1 74 ? -4.393 -3.731 14.149 1.00 93.88 74 ALA A C 1
ATOM 534 O O . ALA A 1 74 ? -3.414 -4.313 13.683 1.00 93.88 74 ALA A O 1
ATOM 535 N N . ALA A 1 75 ? -4.308 -2.502 14.660 1.00 91.50 75 ALA A N 1
ATOM 536 C CA . ALA A 1 75 ? -3.024 -1.821 14.800 1.00 91.50 75 ALA A CA 1
ATOM 537 C C . ALA A 1 75 ? -2.091 -2.601 15.739 1.00 91.50 75 ALA A C 1
ATOM 539 O O . ALA A 1 75 ? -2.525 -3.050 16.800 1.00 91.50 75 ALA A O 1
ATOM 540 N N . GLY A 1 76 ? -0.829 -2.776 15.343 1.00 90.56 76 GLY A N 1
ATOM 541 C CA . GLY A 1 76 ? 0.153 -3.580 16.067 1.00 90.56 76 GLY A CA 1
ATOM 542 C C . GLY A 1 76 ? -0.042 -5.095 15.943 1.00 90.56 76 GLY A C 1
ATOM 543 O O . GLY A 1 76 ? 0.663 -5.847 16.615 1.00 90.56 76 GLY A O 1
ATOM 544 N N . ALA A 1 77 ? -0.986 -5.569 15.122 1.00 92.38 77 ALA A N 1
ATOM 545 C CA . ALA A 1 77 ? -1.158 -6.998 14.887 1.00 92.38 77 ALA A CA 1
ATOM 546 C C . ALA A 1 77 ? -0.010 -7.570 14.044 1.00 92.38 77 ALA A C 1
ATOM 548 O O . ALA A 1 77 ? 0.467 -6.943 13.102 1.00 92.38 77 ALA A O 1
ATOM 549 N N . THR A 1 78 ? 0.379 -8.812 14.322 1.00 91.94 78 THR A N 1
ATOM 550 C CA . THR A 1 78 ? 1.322 -9.549 13.474 1.00 91.94 78 THR A CA 1
ATOM 551 C C . THR A 1 78 ? 0.549 -10.350 12.434 1.00 91.94 78 THR A C 1
ATOM 553 O O . THR A 1 78 ? -0.121 -11.327 12.772 1.00 91.94 78 THR A O 1
ATOM 556 N N . ILE A 1 79 ? 0.653 -9.965 11.161 1.00 90.00 79 ILE A N 1
ATOM 557 C CA . ILE A 1 79 ? 0.051 -10.696 10.040 1.00 90.00 79 ILE A CA 1
ATOM 558 C C . ILE A 1 79 ? 1.144 -11.448 9.282 1.00 90.00 79 ILE A C 1
ATOM 560 O O . ILE A 1 79 ? 2.111 -10.855 8.812 1.00 90.00 79 ILE A O 1
ATOM 564 N N . SER A 1 80 ? 0.981 -12.764 9.128 1.00 89.06 80 SER A N 1
ATOM 565 C CA . SER A 1 80 ? 1.965 -13.597 8.428 1.00 89.06 80 SER A CA 1
ATOM 566 C C . SER A 1 80 ? 2.229 -13.099 7.000 1.00 89.06 80 SER A C 1
ATOM 568 O O . SER A 1 80 ? 1.300 -12.922 6.197 1.00 89.06 80 SER A O 1
ATOM 570 N N . GLY A 1 81 ? 3.513 -12.872 6.711 1.00 87.81 81 GLY A N 1
ATOM 571 C CA . GLY A 1 81 ? 4.009 -12.398 5.420 1.00 87.81 81 GLY A CA 1
ATOM 572 C C . GLY A 1 81 ? 3.664 -10.945 5.089 1.00 87.81 81 GLY A C 1
ATOM 573 O O . GLY A 1 81 ? 3.875 -10.541 3.948 1.00 87.81 81 GLY A O 1
ATOM 574 N N . ALA A 1 82 ? 3.130 -10.168 6.038 1.00 92.50 82 ALA A N 1
ATOM 575 C CA . ALA A 1 82 ? 2.728 -8.788 5.804 1.00 92.50 82 ALA A CA 1
ATOM 576 C C . ALA A 1 82 ? 3.275 -7.835 6.875 1.00 92.50 82 ALA A C 1
ATOM 578 O O . ALA A 1 82 ? 3.398 -8.193 8.045 1.00 92.50 82 ALA A O 1
ATOM 579 N N . VAL A 1 83 ? 3.589 -6.608 6.467 1.00 93.75 83 VAL A N 1
ATOM 580 C CA . VAL A 1 83 ? 4.169 -5.577 7.335 1.00 93.75 83 VAL A CA 1
ATOM 581 C C . VAL A 1 83 ? 3.213 -4.403 7.458 1.00 93.75 83 VAL A C 1
ATOM 583 O O . VAL A 1 83 ? 2.624 -3.971 6.467 1.00 93.75 83 VAL A O 1
ATOM 586 N N . GLU A 1 84 ? 3.048 -3.894 8.679 1.00 93.88 84 GLU A N 1
ATOM 587 C CA . GLU A 1 84 ? 2.174 -2.755 8.953 1.00 93.88 84 GLU A CA 1
ATOM 588 C C . GLU A 1 84 ? 2.645 -1.505 8.201 1.00 93.88 84 GLU A C 1
ATOM 590 O O . GLU A 1 84 ? 3.835 -1.185 8.169 1.00 93.88 84 GLU A O 1
ATOM 595 N N . THR A 1 85 ? 1.696 -0.779 7.613 1.00 93.25 85 THR A N 1
ATOM 596 C CA . THR A 1 85 ? 1.956 0.474 6.901 1.00 93.25 85 THR A CA 1
ATOM 597 C C . THR A 1 85 ? 1.363 1.681 7.645 1.00 93.25 85 THR A C 1
ATOM 599 O O . THR A 1 85 ? 0.533 1.544 8.557 1.00 93.25 85 THR A O 1
ATOM 602 N N . PRO A 1 86 ? 1.733 2.913 7.252 1.00 92.19 86 PRO A N 1
ATOM 603 C CA . PRO A 1 86 ? 1.095 4.118 7.778 1.00 92.19 86 PRO A CA 1
ATOM 604 C C . PRO A 1 86 ? -0.406 4.230 7.454 1.00 92.19 86 PRO A C 1
ATOM 606 O O . PRO A 1 86 ? -1.109 4.958 8.155 1.00 92.19 86 PRO A O 1
ATOM 609 N N . PHE A 1 87 ? -0.907 3.501 6.450 1.00 93.75 87 PHE A N 1
ATOM 610 C CA . PHE A 1 87 ? -2.287 3.588 5.969 1.00 93.75 87 PHE A CA 1
ATOM 611 C C . PHE A 1 87 ? -3.300 2.886 6.888 1.00 93.75 87 PHE A C 1
ATOM 613 O O . PHE A 1 87 ? -3.019 1.860 7.516 1.00 93.75 87 PHE A O 1
ATOM 620 N N . TYR A 1 88 ? -4.514 3.433 6.910 1.00 95.19 88 TYR A N 1
ATOM 621 C CA . TYR A 1 88 ? -5.695 2.906 7.586 1.00 95.19 88 TYR A CA 1
ATOM 622 C C . TYR A 1 88 ? -6.813 2.624 6.581 1.00 95.19 88 TYR A C 1
ATOM 624 O O . TYR A 1 88 ? -6.900 3.275 5.539 1.00 95.19 88 TYR A O 1
ATOM 632 N N . ALA A 1 89 ? -7.689 1.678 6.906 1.00 95.19 89 ALA A N 1
ATOM 633 C CA . ALA A 1 89 ? -8.925 1.435 6.176 1.00 95.19 89 ALA A CA 1
ATOM 634 C C . ALA A 1 89 ? -9.940 2.551 6.479 1.00 95.19 89 ALA A C 1
ATOM 636 O O . ALA A 1 89 ? -10.438 2.666 7.595 1.00 95.19 89 ALA A O 1
ATOM 637 N N . GLY A 1 90 ? -10.265 3.364 5.478 1.00 93.50 90 GLY A N 1
ATOM 638 C CA . GLY A 1 90 ? -11.279 4.419 5.529 1.00 93.50 90 GLY A CA 1
ATOM 639 C C . GLY A 1 90 ? -12.696 3.955 5.169 1.00 93.50 90 GLY A C 1
ATOM 640 O O . GLY A 1 90 ? -13.640 4.727 5.322 1.00 93.50 90 GLY A O 1
ATOM 641 N N . SER A 1 91 ? -12.868 2.715 4.704 1.00 94.19 91 SER A N 1
ATOM 642 C CA . SER A 1 91 ? -14.170 2.092 4.424 1.00 94.19 91 SER A CA 1
ATOM 643 C C . SER A 1 91 ? -14.191 0.629 4.878 1.00 94.19 91 SER A C 1
ATOM 645 O O . SER A 1 91 ? -13.145 0.055 5.177 1.00 94.19 91 SER A O 1
ATOM 647 N N . ALA A 1 92 ? -15.385 0.035 4.939 1.00 94.81 92 ALA A N 1
ATOM 648 C CA . ALA A 1 92 ? -15.545 -1.408 5.094 1.00 94.81 92 ALA A CA 1
ATOM 649 C C . ALA A 1 92 ? -15.712 -2.079 3.723 1.00 94.81 92 ALA A C 1
ATOM 651 O O . ALA A 1 92 ? -16.243 -1.447 2.807 1.00 94.81 92 ALA A O 1
ATOM 652 N N . CYS A 1 93 ? -15.256 -3.323 3.586 1.00 95.12 93 CYS A N 1
ATOM 653 C CA . CYS A 1 93 ? -15.483 -4.162 2.406 1.00 95.12 93 CYS A CA 1
ATOM 654 C C . CYS A 1 93 ? -15.247 -5.643 2.730 1.00 95.12 93 CYS A C 1
ATOM 656 O O . CYS A 1 93 ? -14.575 -5.968 3.718 1.00 95.12 93 CYS A O 1
ATOM 658 N N . ASP A 1 94 ? -15.727 -6.532 1.863 1.00 96.31 94 ASP A N 1
ATOM 659 C CA . ASP A 1 94 ? -15.417 -7.957 1.956 1.00 96.31 94 ASP A CA 1
ATOM 660 C C . ASP A 1 94 ? -14.018 -8.279 1.399 1.00 96.31 94 ASP A C 1
ATOM 662 O O . ASP A 1 94 ? -13.336 -7.451 0.783 1.00 96.31 94 ASP A O 1
ATOM 666 N N . ALA A 1 95 ? -13.546 -9.503 1.650 1.00 95.06 95 ALA A N 1
ATOM 667 C CA . ALA A 1 95 ? -12.281 -9.976 1.099 1.00 95.06 95 ALA A CA 1
ATOM 668 C C . ALA A 1 95 ? -12.342 -10.027 -0.438 1.00 95.06 95 ALA A C 1
ATOM 670 O O . ALA A 1 95 ? -13.285 -10.552 -1.023 1.00 95.06 95 ALA A O 1
ATOM 671 N N . GLY A 1 96 ? -11.309 -9.510 -1.100 1.00 93.69 96 GLY A N 1
ATOM 672 C CA . GLY A 1 96 ? -11.224 -9.422 -2.559 1.00 93.69 96 GLY A CA 1
ATOM 673 C C . GLY A 1 96 ? -11.845 -8.153 -3.152 1.00 93.69 96 GLY A C 1
ATOM 674 O O . GLY A 1 96 ? -11.671 -7.903 -4.351 1.00 93.69 96 GLY A O 1
ATOM 675 N N . GLU A 1 97 ? -12.506 -7.327 -2.342 1.00 95.81 97 GLU A N 1
ATOM 676 C CA . GLU A 1 97 ? -13.122 -6.072 -2.770 1.00 95.81 97 GLU A CA 1
ATOM 677 C C . GLU A 1 97 ? -12.195 -4.858 -2.605 1.00 95.81 97 GLU A C 1
ATOM 679 O O . GLU A 1 97 ? -11.041 -4.963 -2.172 1.00 95.81 97 GLU A O 1
ATOM 684 N N . LEU A 1 98 ? -12.689 -3.690 -3.029 1.00 94.69 98 LEU A N 1
ATOM 685 C CA . LEU A 1 98 ? -11.980 -2.421 -2.919 1.00 94.69 98 LEU A CA 1
ATOM 686 C C . LEU A 1 98 ? -12.256 -1.760 -1.565 1.00 94.69 98 LEU A C 1
ATOM 688 O O . LEU A 1 98 ? -13.401 -1.488 -1.211 1.00 94.69 98 LEU A O 1
ATOM 692 N N . VAL A 1 99 ? -11.180 -1.416 -0.863 1.00 95.69 99 VAL A N 1
ATOM 693 C CA . VAL A 1 99 ? -11.187 -0.605 0.354 1.00 95.69 99 VAL A CA 1
ATOM 694 C C . VAL A 1 99 ? -10.568 0.761 0.068 1.00 95.69 99 VAL A C 1
ATOM 696 O O . VAL A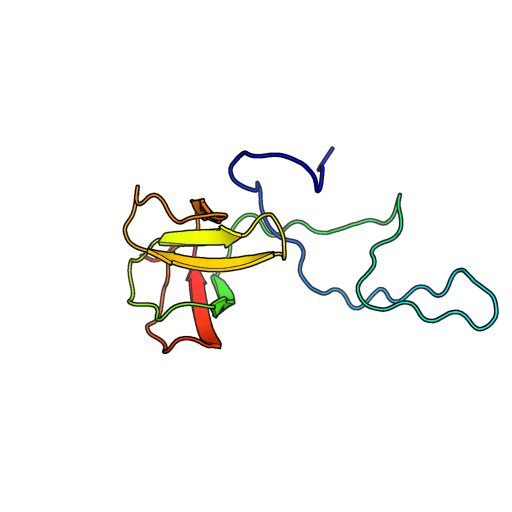 1 99 ? -9.571 0.869 -0.654 1.00 95.69 99 VAL A O 1
ATOM 699 N N . LYS A 1 100 ? -11.139 1.823 0.646 1.00 95.00 100 LYS A N 1
ATOM 700 C CA . LYS A 1 100 ? -10.481 3.130 0.692 1.00 95.00 100 LYS A CA 1
ATOM 701 C C . LYS A 1 100 ? -9.364 3.061 1.728 1.00 95.00 100 LYS A C 1
ATOM 703 O O . LYS A 1 100 ? -9.644 2.813 2.895 1.00 95.00 100 LYS A O 1
ATOM 708 N N . ILE A 1 101 ? -8.123 3.313 1.337 1.00 94.62 101 ILE A N 1
ATOM 709 C CA . ILE A 1 101 ? -6.983 3.445 2.247 1.00 94.62 101 ILE A CA 1
ATOM 710 C C . ILE A 1 101 ? -6.635 4.920 2.428 1.00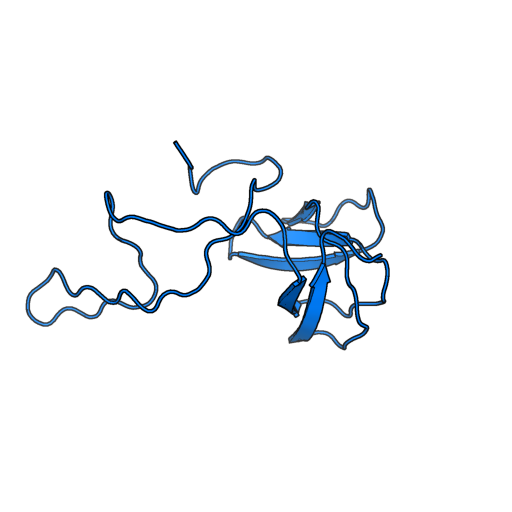 94.62 101 ILE A C 1
ATOM 712 O O . ILE A 1 101 ? -6.702 5.683 1.468 1.00 94.62 101 ILE A O 1
ATOM 716 N N . SER A 1 102 ? -6.287 5.325 3.649 1.00 94.06 102 SER A N 1
ATOM 717 C CA . SER A 1 102 ? -5.989 6.718 3.988 1.00 94.06 102 SER A CA 1
ATOM 718 C C . SER A 1 102 ? -4.839 6.831 4.979 1.00 94.06 102 SER A C 1
ATOM 720 O O . SER A 1 102 ? -4.749 6.055 5.928 1.00 94.06 102 SER A O 1
ATOM 722 N N . THR A 1 103 ? -3.980 7.833 4.808 1.00 91.94 103 THR A N 1
ATOM 723 C CA . THR A 1 103 ? -3.036 8.262 5.857 1.00 91.94 103 THR A CA 1
ATOM 724 C C . THR A 1 103 ? -3.615 9.316 6.798 1.00 91.94 103 THR A C 1
ATOM 726 O O . THR A 1 103 ? -3.032 9.580 7.847 1.00 91.94 103 THR A O 1
ATOM 729 N N . TRP A 1 104 ? -4.737 9.937 6.433 1.00 86.25 104 TRP A N 1
ATOM 730 C CA . TRP A 1 104 ? -5.306 11.081 7.157 1.00 86.25 104 TRP A CA 1
ATOM 731 C C . TRP A 1 104 ? -6.565 10.727 7.939 1.00 86.25 104 TRP A C 1
ATOM 733 O O . TRP A 1 104 ? -6.827 11.315 8.985 1.00 86.25 104 TRP A O 1
ATOM 743 N N . SER A 1 105 ? -7.330 9.756 7.447 1.00 73.00 105 SER A N 1
ATOM 744 C CA . SER A 1 105 ? -8.581 9.315 8.055 1.00 73.00 105 SER A CA 1
ATOM 745 C C . SER A 1 105 ? -8.418 7.928 8.661 1.00 73.00 105 SER A C 1
ATOM 747 O O . SER A 1 105 ? -7.985 6.998 7.983 1.00 73.00 105 SER A O 1
ATOM 749 N N . LYS A 1 106 ? -8.791 7.808 9.935 1.00 68.31 106 LYS A N 1
ATOM 750 C CA . LYS A 1 106 ? -8.980 6.529 10.623 1.00 68.31 106 LYS A CA 1
ATOM 751 C C . LYS A 1 106 ? -10.450 6.119 10.531 1.00 68.31 106 LYS A C 1
ATOM 753 O O . LYS A 1 106 ? -11.335 7.012 10.556 1.00 68.31 106 LYS A O 1
#

Secondary structure (DSSP, 8-state):
---S--SS--S-EE---------STT----SPPPTT----EE-S-EEEEEBSS-B-TTPEEEEETTT--EEEE-TT---TTEEEEEEEE-S-B-TTSEEEEESS--

Organism: NCBI:txid413503

pLDDT: mean 86.08, std 10.26, range [56.91, 96.31]

Sequence (106 aa):
MATNTGTGAPSGFVHRDGQAVITEWLGASSNVIQVGREVTLMVAGDFWARTATAATRGQKIFAVLADGTIKTGAAGATISGAVETPFYAGSACDAGELVKISTWSK

InterPro domains:
  IPR056914 XM1 gp53 minor capsid protein-like [PF23982] (3-102)

Foldseek 3Di:
DQDLDDDAAHQADFDCPVPFDDPDDVDGGDPDDDPPDDTDGHRFDWDKAAAQAWADFFWWWWAQSPPRHIYTDHPPDDDPNTYTYLWTFHHTDGGRDITTIGNVGD

Radius of gyration: 15.17 Å; chains: 1; bounding box: 33×25×47 Å